Protein AF-0000000087147240 (afdb_homodimer)

Organism: NCBI:txid1816183

Radius of gyration: 16.93 Å; Cα contacts (8 Å, |Δi|>4): 295; chains: 2; bounding box: 34×61×55 Å

Solvent-accessible surface area (backbone atoms only — not comparable to full-atom values): 8350 Å² total; per-residue (Å²): 123,45,82,47,49,29,35,79,41,78,83,74,19,26,27,43,76,35,47,44,71,54,29,56,64,47,70,53,55,68,65,38,60,27,34,44,36,75,19,74,30,56,70,50,42,48,48,54,55,70,70,42,94,54,46,38,29,42,42,34,36,52,59,72,72,73,74,60,72,73,66,70,71,76,121,124,45,82,46,48,29,35,79,41,78,84,73,19,26,25,45,76,34,47,43,70,52,28,57,65,47,70,53,54,69,65,39,60,27,35,43,36,74,20,74,30,56,69,51,42,48,50,53,55,70,70,43,93,54,45,38,30,40,40,33,34,50,58,72,73,73,75,60,72,74,65,70,72,76,119

Structure (mmCIF, N/CA/C/O backbone):
data_AF-0000000087147240-model_v1
#
loop_
_entity.id
_entity.type
_entity.pdbx_description
1 polymer 'Uncharacterized protein'
#
loop_
_atom_site.group_PDB
_atom_site.id
_atom_site.type_symbol
_atom_site.label_atom_id
_atom_site.label_alt_id
_atom_site.label_comp_id
_atom_site.label_asym_id
_atom_site.label_entity_id
_atom_site.label_seq_id
_atom_site.pdbx_PDB_ins_code
_atom_site.Cartn_x
_atom_site.Cartn_y
_atom_site.Cartn_z
_atom_site.occupancy
_atom_site.B_iso_or_equiv
_atom_site.auth_seq_id
_atom_site.auth_comp_id
_atom_site.auth_asym_id
_atom_site.auth_atom_id
_atom_site.pdbx_PDB_model_num
ATOM 1 N N . MET A 1 1 ? -4.801 1.62 -12.312 1 77.06 1 MET A N 1
ATOM 2 C CA . MET A 1 1 ? -4.168 0.389 -11.852 1 77.06 1 MET A CA 1
ATOM 3 C C . MET A 1 1 ? -2.9 0.094 -12.648 1 77.06 1 MET A C 1
ATOM 5 O O . MET A 1 1 ? -2.885 0.237 -13.867 1 77.06 1 MET A O 1
ATOM 9 N N . THR A 1 2 ? -1.735 -0.115 -11.82 1 88.94 2 THR A N 1
ATOM 10 C CA . THR A 1 2 ? -0.479 -0.39 -12.508 1 88.94 2 THR A CA 1
ATOM 11 C C . THR A 1 2 ? 0.185 -1.643 -11.945 1 88.94 2 THR A C 1
ATOM 13 O O . THR A 1 2 ? 0.193 -1.852 -10.727 1 88.94 2 THR A O 1
ATOM 16 N N . GLN A 1 3 ? 0.6 -2.531 -12.953 1 92.94 3 GLN A N 1
ATOM 17 C CA . GLN A 1 3 ? 1.335 -3.719 -12.531 1 92.94 3 GLN A CA 1
ATOM 18 C C . GLN A 1 3 ? 2.816 -3.408 -12.336 1 92.94 3 GLN A C 1
ATOM 20 O O . GLN A 1 3 ? 3.441 -2.771 -13.188 1 92.94 3 GLN A O 1
ATOM 25 N N . LYS A 1 4 ? 3.264 -3.795 -11.18 1 94.62 4 LYS A N 1
ATOM 26 C CA . LYS A 1 4 ? 4.656 -3.592 -10.797 1 94.62 4 LYS A CA 1
ATOM 27 C C . LYS A 1 4 ? 5.227 -4.836 -10.125 1 94.62 4 LYS A C 1
ATOM 29 O O . LYS A 1 4 ? 4.602 -5.898 -10.133 1 94.62 4 LYS A O 1
ATOM 34 N N . THR A 1 5 ? 6.504 -4.766 -9.766 1 94.5 5 THR A N 1
ATOM 35 C CA . THR A 1 5 ? 7.152 -5.816 -8.992 1 94.5 5 THR A CA 1
ATOM 36 C C . THR A 1 5 ? 7.695 -5.266 -7.68 1 94.5 5 THR A C 1
ATOM 38 O O . THR A 1 5 ? 8.055 -4.09 -7.598 1 94.5 5 THR A O 1
ATOM 41 N N . ILE A 1 6 ? 7.66 -6.141 -6.742 1 95.81 6 ILE A N 1
ATOM 42 C CA . ILE A 1 6 ? 8.344 -5.754 -5.508 1 95.81 6 ILE A CA 1
ATOM 43 C C . ILE A 1 6 ? 9.844 -5.68 -5.754 1 95.81 6 ILE A C 1
ATOM 45 O O . ILE A 1 6 ? 10.469 -6.668 -6.145 1 95.81 6 ILE A O 1
ATOM 49 N N . GLY A 1 7 ? 10.367 -4.461 -5.582 1 94.75 7 GLY A N 1
ATOM 50 C CA . GLY A 1 7 ? 11.797 -4.281 -5.766 1 94.75 7 GLY A CA 1
ATOM 51 C C . GLY A 1 7 ? 12.609 -4.711 -4.559 1 94.75 7 GLY A C 1
ATOM 52 O O . GLY A 1 7 ? 12.07 -4.895 -3.469 1 94.75 7 GLY A O 1
ATOM 53 N N . GLN A 1 8 ? 13.867 -4.922 -4.809 1 89.94 8 GLN A N 1
ATOM 54 C CA . GLN A 1 8 ? 14.805 -5.297 -3.75 1 89.94 8 GLN A CA 1
ATOM 55 C C . GLN A 1 8 ? 15.305 -4.07 -2.996 1 89.94 8 GLN A C 1
ATOM 57 O O . GLN A 1 8 ? 15.617 -3.047 -3.607 1 89.94 8 GLN A O 1
ATOM 62 N N . ASN A 1 9 ? 15.023 -4.16 -1.689 1 84.19 9 ASN A N 1
ATOM 63 C CA . ASN A 1 9 ? 15.75 -3.232 -0.827 1 84.19 9 ASN A CA 1
ATOM 64 C C . ASN A 1 9 ? 16.906 -3.922 -0.103 1 84.19 9 ASN A C 1
ATOM 66 O O . ASN A 1 9 ? 17.266 -5.047 -0.448 1 84.19 9 ASN A O 1
ATOM 70 N N . THR A 1 10 ? 17.5 -3.295 0.872 1 76.88 10 THR A N 1
ATOM 71 C CA . THR A 1 10 ? 18.594 -3.951 1.595 1 76.88 10 THR A CA 1
ATOM 72 C C . THR A 1 10 ? 18.062 -5.121 2.418 1 76.88 10 THR A C 1
ATOM 74 O O . THR A 1 10 ? 17 -5.02 3.047 1 76.88 10 THR A O 1
ATOM 77 N N . GLY A 1 11 ? 18.797 -6.273 2.266 1 80.81 11 GLY A N 1
ATOM 78 C CA . GLY A 1 11 ? 18.438 -7.453 3.037 1 80.81 11 GLY A CA 1
ATOM 79 C C . GLY A 1 11 ? 17.141 -8.102 2.576 1 80.81 11 GLY A C 1
ATOM 80 O O . GLY A 1 11 ? 16.984 -8.383 1.388 1 80.81 11 GLY A O 1
ATOM 81 N N . GLN A 1 12 ? 16.203 -8.398 3.549 1 81.12 12 GLN A N 1
ATOM 82 C CA . GLN A 1 12 ? 14.93 -9.086 3.291 1 81.12 12 GLN A CA 1
ATOM 83 C C . GLN A 1 12 ? 13.797 -8.086 3.113 1 81.12 12 GLN A C 1
ATOM 85 O O . GLN A 1 12 ? 12.625 -8.469 3.064 1 81.12 12 GLN A O 1
ATOM 90 N N . SER A 1 13 ? 14.172 -6.879 2.945 1 91 13 SER A N 1
ATOM 91 C CA . SER A 1 13 ? 13.164 -5.836 2.77 1 91 13 SER A CA 1
ATOM 92 C C . SER A 1 13 ? 12.898 -5.566 1.291 1 91 13 SER A C 1
ATOM 94 O O . SER A 1 13 ? 13.75 -5.84 0.443 1 91 13 SER A O 1
ATOM 96 N N . GLY A 1 14 ? 11.672 -5.188 1.041 1 95.75 14 GLY A N 1
ATOM 97 C CA . GLY A 1 14 ? 11.25 -4.855 -0.31 1 95.75 14 GLY A CA 1
ATOM 98 C C . GLY A 1 14 ? 10.727 -3.438 -0.437 1 95.75 14 GLY A C 1
ATOM 99 O O . GLY A 1 14 ? 10.742 -2.672 0.53 1 95.75 14 GLY A O 1
ATOM 100 N N . ARG A 1 15 ? 10.508 -3.125 -1.685 1 95.31 15 ARG A N 1
ATOM 101 C CA . ARG A 1 15 ? 9.938 -1.798 -1.907 1 95.31 15 ARG A CA 1
ATOM 102 C C . ARG A 1 15 ? 8.875 -1.831 -2.996 1 95.31 15 ARG A C 1
ATOM 104 O O . ARG A 1 15 ? 8.969 -2.615 -3.943 1 95.31 15 ARG A O 1
ATOM 111 N N . VAL A 1 16 ? 7.949 -0.999 -2.82 1 96.5 16 VAL A N 1
ATOM 112 C CA . VAL A 1 16 ? 6.934 -0.718 -3.828 1 96.5 16 VAL A CA 1
ATOM 113 C C . VAL A 1 16 ? 7.199 0.645 -4.465 1 96.5 16 VAL A C 1
ATOM 115 O O . VAL A 1 16 ? 7.148 1.674 -3.785 1 96.5 16 VAL A O 1
ATOM 118 N N . ASN A 1 17 ? 7.477 0.617 -5.742 1 96 17 ASN A N 1
ATOM 119 C CA . ASN A 1 17 ? 7.742 1.868 -6.445 1 96 17 ASN A CA 1
ATOM 120 C C . ASN A 1 17 ? 6.449 2.582 -6.828 1 96 17 ASN A C 1
ATOM 122 O O . ASN A 1 17 ? 5.488 1.944 -7.258 1 96 17 ASN A O 1
ATOM 126 N N . LEU A 1 18 ? 6.43 3.895 -6.633 1 96.88 18 LEU A N 1
ATOM 127 C CA . LEU A 1 18 ? 5.336 4.766 -7.051 1 96.88 18 LEU A CA 1
ATOM 128 C C . LEU A 1 18 ? 5.812 5.777 -8.086 1 96.88 18 LEU A C 1
ATOM 130 O O . LEU A 1 18 ? 6.816 6.461 -7.879 1 96.88 18 LEU A O 1
ATOM 134 N N . SER A 1 19 ? 5.113 5.828 -9.156 1 95.12 19 SER A N 1
ATOM 135 C CA . SER A 1 19 ? 5.457 6.789 -10.195 1 95.12 19 SER A CA 1
ATOM 136 C C . SER A 1 19 ? 5.016 8.195 -9.812 1 95.12 19 SER A C 1
ATOM 138 O O . SER A 1 19 ? 4.27 8.383 -8.852 1 95.12 19 SER A O 1
ATOM 140 N N . GLY A 1 20 ? 5.543 9.195 -10.539 1 93.75 20 GLY A N 1
ATOM 141 C CA . GLY A 1 20 ? 5.125 10.578 -10.336 1 93.75 20 GLY A CA 1
ATOM 142 C C . GLY A 1 20 ? 3.619 10.75 -10.336 1 93.75 20 GLY A C 1
ATOM 143 O O . GLY A 1 20 ? 3.049 11.258 -9.367 1 93.75 20 GLY A O 1
ATOM 144 N N . PRO A 1 21 ? 2.926 10.234 -11.406 1 94.81 21 PRO A N 1
ATOM 145 C CA . PRO A 1 21 ? 1.467 10.344 -11.461 1 94.81 21 PRO A CA 1
ATOM 146 C C . PRO A 1 21 ? 0.779 9.648 -10.289 1 94.81 21 PRO A C 1
ATOM 148 O O . PRO A 1 21 ? -0.234 10.141 -9.781 1 94.81 21 PRO A O 1
ATOM 151 N N . GLU A 1 22 ? 1.264 8.586 -9.82 1 96.31 22 GLU A N 1
ATOM 152 C CA . GLU A 1 22 ? 0.69 7.902 -8.664 1 96.31 22 GLU A CA 1
ATOM 153 C C . GLU A 1 22 ? 0.856 8.734 -7.395 1 96.31 22 GLU A C 1
ATOM 155 O O . GLU A 1 22 ? -0.063 8.82 -6.574 1 96.31 22 GLU A O 1
ATOM 160 N N . LEU A 1 23 ? 2.012 9.289 -7.195 1 96.56 23 LEU A N 1
ATOM 161 C CA . LEU A 1 23 ? 2.234 10.172 -6.051 1 96.56 23 LEU A CA 1
ATOM 162 C C . LEU A 1 23 ? 1.292 11.367 -6.094 1 96.56 23 LEU A C 1
ATOM 164 O O . LEU A 1 23 ? 0.741 11.766 -5.062 1 96.56 23 LEU A O 1
ATOM 168 N N . ASP A 1 24 ? 1.145 11.914 -7.262 1 94.75 24 ASP A N 1
ATOM 169 C CA . ASP A 1 24 ? 0.229 13.039 -7.426 1 94.75 24 ASP A CA 1
ATOM 170 C C . ASP A 1 24 ? -1.194 12.648 -7.031 1 94.75 24 ASP A C 1
ATOM 172 O O . ASP A 1 24 ? -1.868 13.391 -6.312 1 94.75 24 ASP A O 1
ATOM 176 N N . GLN A 1 25 ? -1.627 11.539 -7.547 1 95.94 25 GLN A N 1
ATOM 177 C CA . GLN A 1 25 ? -2.971 11.062 -7.23 1 95.94 25 GLN A CA 1
ATOM 178 C C . GLN A 1 25 ? -3.119 10.789 -5.738 1 95.94 25 GLN A C 1
ATOM 180 O O . GLN A 1 25 ? -4.188 11.016 -5.164 1 95.94 25 GLN A O 1
ATOM 185 N N . PHE A 1 26 ? -2.084 10.336 -5.059 1 96.38 26 PHE A N 1
ATOM 186 C CA . PHE A 1 26 ? -2.047 10.047 -3.629 1 96.38 26 PHE A CA 1
ATOM 187 C C . PHE A 1 26 ? -1.825 11.328 -2.828 1 96.38 26 PHE A C 1
ATOM 189 O O . PHE A 1 26 ? -1.876 11.305 -1.597 1 96.38 26 PHE A O 1
ATOM 196 N N . ASP A 1 27 ? -1.631 12.359 -3.504 1 94.69 27 ASP A N 1
ATOM 197 C CA . ASP A 1 27 ? -1.326 13.656 -2.902 1 94.69 27 ASP A CA 1
ATOM 198 C C . ASP A 1 27 ? -0.16 13.547 -1.924 1 94.69 27 ASP A C 1
ATOM 200 O O . ASP A 1 27 ? -0.26 13.992 -0.778 1 94.69 27 ASP A O 1
ATOM 204 N N . ALA A 1 28 ? 0.886 12.938 -2.324 1 94.31 28 ALA A N 1
ATOM 205 C CA . ALA A 1 28 ? 2.078 12.758 -1.502 1 94.31 28 ALA A CA 1
ATOM 206 C C . ALA A 1 28 ? 3.338 13.148 -2.268 1 94.31 28 ALA A C 1
ATOM 208 O O . ALA A 1 28 ? 3.352 13.133 -3.502 1 94.31 28 ALA A O 1
ATOM 209 N N . GLU A 1 29 ? 4.336 13.531 -1.537 1 92.75 29 GLU A N 1
ATOM 210 C CA . GLU A 1 29 ? 5.664 13.797 -2.078 1 92.75 29 GLU A CA 1
ATOM 211 C C . GLU A 1 29 ? 6.727 12.961 -1.374 1 92.75 29 GLU A C 1
ATOM 213 O O . GLU A 1 29 ? 6.488 12.43 -0.288 1 92.75 29 GLU A O 1
ATOM 218 N N . VAL A 1 30 ? 7.812 12.789 -2.061 1 94.81 30 VAL A N 1
ATOM 219 C CA . VAL A 1 30 ? 8.961 12.125 -1.448 1 94.81 30 VAL A CA 1
ATOM 220 C C . VAL A 1 30 ? 9.312 12.812 -0.131 1 94.81 30 VAL A C 1
ATOM 222 O O . VAL A 1 30 ? 9.359 14.039 -0.059 1 94.81 30 VAL A O 1
ATOM 225 N N . GLY A 1 31 ? 9.492 12.016 0.915 1 94.62 31 GLY A N 1
ATOM 226 C CA . GLY A 1 31 ? 9.82 12.562 2.221 1 94.62 31 GLY A CA 1
ATOM 227 C C . GLY A 1 31 ? 8.625 12.641 3.152 1 94.62 31 GLY A C 1
ATOM 228 O O . GLY A 1 31 ? 8.789 12.812 4.363 1 94.62 31 GLY A O 1
ATOM 229 N N . ASP A 1 32 ? 7.41 12.539 2.613 1 94.75 32 ASP A N 1
ATOM 230 C CA . ASP A 1 32 ? 6.207 12.594 3.439 1 94.75 32 ASP A CA 1
ATOM 231 C C . ASP A 1 32 ? 6.125 11.383 4.371 1 94.75 32 ASP A C 1
ATOM 233 O O . ASP A 1 32 ? 6.508 10.273 3.992 1 94.75 32 ASP A O 1
ATOM 237 N N . ALA A 1 33 ? 5.605 11.656 5.547 1 95.44 33 ALA A N 1
ATOM 238 C CA . ALA A 1 33 ? 5.285 10.547 6.441 1 95.44 33 ALA A CA 1
ATOM 239 C C . ALA A 1 33 ? 4.102 9.742 5.914 1 95.44 33 ALA A C 1
ATOM 241 O O . ALA A 1 33 ? 3.135 10.312 5.402 1 95.44 33 ALA A O 1
ATOM 242 N N . ILE A 1 34 ? 4.289 8.43 6.062 1 96.5 34 ILE A N 1
ATOM 243 C CA . ILE A 1 34 ? 3.188 7.559 5.668 1 96.5 34 ILE A CA 1
ATOM 244 C C . ILE A 1 34 ? 2.998 6.461 6.711 1 96.5 34 ILE A C 1
ATOM 246 O O . ILE A 1 34 ? 3.904 6.188 7.504 1 96.5 34 ILE A O 1
ATOM 250 N N . LYS A 1 35 ? 1.8 5.895 6.742 1 96 35 LYS A N 1
ATOM 251 C CA . LYS A 1 35 ? 1.443 4.715 7.523 1 96 35 LYS A CA 1
ATOM 252 C C . LYS A 1 35 ? 1.22 3.506 6.621 1 96 35 LYS A C 1
ATOM 254 O O . LYS A 1 35 ? 0.518 3.598 5.613 1 96 35 LYS A O 1
ATOM 259 N N . VAL A 1 36 ? 1.901 2.375 6.977 1 97.62 36 VAL A N 1
ATOM 260 C CA . VAL A 1 36 ? 1.776 1.142 6.207 1 97.62 36 VAL A CA 1
ATOM 261 C C . VAL A 1 36 ? 1.093 0.072 7.055 1 97.62 36 VAL A C 1
ATOM 263 O O . VAL A 1 36 ? 1.574 -0.273 8.141 1 97.62 36 VAL A O 1
ATOM 266 N N . ASP A 1 37 ? -0.053 -0.418 6.594 1 97.44 37 ASP A N 1
ATOM 267 C CA . ASP A 1 37 ? -0.786 -1.525 7.199 1 97.44 37 ASP A CA 1
ATOM 268 C C . ASP A 1 37 ? -0.875 -2.713 6.242 1 97.44 37 ASP A C 1
ATOM 270 O O . ASP A 1 37 ? -1.104 -2.537 5.043 1 97.44 37 ASP A O 1
ATOM 274 N N . VAL A 1 38 ? -0.631 -3.854 6.812 1 98.06 38 VAL A N 1
ATOM 275 C CA . VAL A 1 38 ? -0.842 -5.062 6.027 1 98.06 38 VAL A CA 1
ATOM 276 C C . VAL A 1 38 ? -2.133 -5.75 6.465 1 98.06 38 VAL A C 1
ATOM 278 O O . VAL A 1 38 ? -2.346 -5.98 7.656 1 98.06 38 VAL A O 1
ATOM 281 N N . ALA A 1 39 ? -2.971 -6.008 5.539 1 98 39 ALA A N 1
ATOM 282 C CA . ALA A 1 39 ? -4.234 -6.703 5.777 1 98 39 ALA A CA 1
ATOM 283 C C . ALA A 1 39 ? -4.199 -8.117 5.199 1 98 39 ALA A C 1
ATOM 285 O O . ALA A 1 39 ? -4.086 -8.289 3.982 1 98 39 ALA A O 1
ATOM 286 N N . GLU A 1 40 ? -4.414 -9.062 5.992 1 96.81 40 GLU A N 1
ATOM 287 C CA . GLU A 1 40 ? -4.301 -10.453 5.555 1 96.81 40 GLU A CA 1
ATOM 288 C C . GLU A 1 40 ? -5.645 -10.984 5.062 1 96.81 40 GLU A C 1
ATOM 290 O O . GLU A 1 40 ? -5.777 -12.18 4.777 1 96.81 40 GLU A O 1
ATOM 295 N N . SER A 1 41 ? -6.68 -10.141 5.047 1 96.56 41 SER A N 1
ATOM 296 C CA . SER A 1 41 ? -8 -10.477 4.527 1 96.56 41 SER A CA 1
ATOM 297 C C . SER A 1 41 ? -8.75 -9.219 4.086 1 96.56 41 SER A C 1
ATOM 299 O O . SER A 1 41 ? -8.398 -8.109 4.484 1 96.56 41 SER A O 1
ATOM 301 N N . LYS A 1 42 ? -9.766 -9.484 3.275 1 96.56 42 LYS A N 1
ATOM 302 C CA . LYS A 1 42 ? -10.586 -8.359 2.82 1 96.56 42 LYS A CA 1
ATOM 303 C C . LYS A 1 42 ? -11.266 -7.668 3.996 1 96.56 42 LYS A C 1
ATOM 305 O O . LYS A 1 42 ? -11.398 -6.441 4.008 1 96.56 42 LYS A O 1
ATOM 310 N N . GLY A 1 43 ? -11.727 -8.492 4.91 1 97.12 43 GLY A N 1
ATOM 311 C CA . GLY A 1 43 ? -12.375 -7.918 6.078 1 97.12 43 GLY A CA 1
ATOM 312 C C . GLY A 1 43 ? -11.469 -6.992 6.867 1 97.12 43 GLY A C 1
ATOM 313 O O . GLY A 1 43 ? -11.891 -5.922 7.309 1 97.12 43 GLY A O 1
ATOM 314 N N . ILE A 1 44 ? -10.242 -7.379 7.035 1 98 44 ILE A N 1
ATOM 315 C CA . ILE A 1 44 ? -9.273 -6.562 7.766 1 98 44 ILE A CA 1
ATOM 316 C C . ILE A 1 44 ? -8.953 -5.309 6.957 1 98 44 ILE A C 1
ATOM 318 O O . ILE A 1 44 ? -8.867 -4.211 7.512 1 98 44 ILE A O 1
ATOM 322 N N . ALA A 1 45 ? -8.812 -5.48 5.66 1 98.12 45 ALA A N 1
ATOM 323 C CA . ALA A 1 45 ? -8.539 -4.332 4.801 1 98.12 45 ALA A CA 1
ATOM 324 C C . ALA A 1 45 ? -9.656 -3.297 4.898 1 98.12 45 ALA A C 1
ATOM 326 O O . ALA A 1 45 ? -9.391 -2.102 5.051 1 98.12 45 ALA A O 1
ATOM 327 N N . LYS A 1 46 ? -10.867 -3.734 4.895 1 97.81 46 LYS A N 1
ATOM 328 C CA . LYS A 1 46 ? -12.016 -2.84 5.004 1 97.81 46 LYS A CA 1
ATOM 329 C C . LYS A 1 46 ? -12.031 -2.135 6.355 1 97.81 46 LYS A C 1
ATOM 331 O O . LYS A 1 46 ? -12.328 -0.94 6.434 1 97.81 46 LYS A O 1
ATOM 336 N N . ALA A 1 47 ? -11.734 -2.873 7.336 1 97.81 47 ALA A N 1
ATOM 337 C CA . ALA A 1 47 ? -11.727 -2.295 8.68 1 97.81 47 ALA A CA 1
ATOM 338 C C . ALA A 1 47 ? -10.664 -1.205 8.797 1 97.81 47 ALA A C 1
ATOM 340 O O . ALA A 1 47 ? -10.898 -0.163 9.414 1 97.81 47 ALA A O 1
ATOM 341 N N . ILE A 1 48 ? -9.523 -1.461 8.25 1 97.31 48 ILE A N 1
ATOM 342 C CA . ILE A 1 48 ? -8.438 -0.487 8.273 1 97.31 48 ILE A CA 1
ATOM 343 C C . ILE A 1 48 ? -8.883 0.803 7.594 1 97.31 48 ILE A C 1
ATOM 345 O O . ILE A 1 48 ? -8.688 1.896 8.125 1 97.31 48 ILE A O 1
ATOM 349 N N . ILE A 1 49 ? -9.492 0.676 6.43 1 97.69 49 ILE A N 1
ATOM 350 C CA . ILE A 1 49 ? -9.938 1.832 5.66 1 97.69 49 ILE A CA 1
ATOM 351 C C . ILE A 1 49 ? -11.055 2.555 6.414 1 97.69 49 ILE A C 1
ATOM 353 O O . ILE A 1 49 ? -11.023 3.779 6.555 1 97.69 49 ILE A O 1
ATOM 357 N N . GLU A 1 50 ? -11.969 1.817 6.918 1 96 50 GLU A N 1
ATOM 358 C CA . GLU A 1 50 ? -13.117 2.393 7.609 1 96 50 GLU A CA 1
ATOM 359 C C . GLU A 1 50 ? -12.688 3.133 8.875 1 96 50 GLU A C 1
ATOM 361 O O . GLU A 1 50 ? -13.266 4.164 9.227 1 96 50 GLU A O 1
ATOM 366 N N . ASN A 1 51 ? -11.703 2.691 9.5 1 95.75 51 ASN A N 1
ATOM 367 C CA . ASN A 1 51 ? -11.289 3.266 10.773 1 95.75 51 ASN A CA 1
ATOM 368 C C . ASN A 1 51 ? -10.203 4.32 10.594 1 95.75 51 ASN A C 1
ATOM 370 O O . ASN A 1 51 ? -9.781 4.961 11.555 1 95.75 51 ASN A O 1
ATOM 374 N N . SER A 1 52 ? -9.734 4.449 9.469 1 94.25 52 SER A N 1
ATOM 375 C CA . SER A 1 52 ? -8.734 5.477 9.195 1 94.25 52 SER A CA 1
ATOM 376 C C . SER A 1 52 ? -9.344 6.871 9.227 1 94.25 52 SER A C 1
ATOM 378 O O . SER A 1 52 ? -10.516 7.047 8.867 1 94.25 52 SER A O 1
ATOM 380 N N . THR A 1 53 ? -8.555 7.914 9.617 1 92.69 53 THR A N 1
ATOM 381 C CA . THR A 1 53 ? -8.984 9.305 9.523 1 92.69 53 THR A CA 1
ATOM 382 C C . THR A 1 53 ? -8.578 9.906 8.188 1 92.69 53 THR A C 1
ATOM 384 O O . THR A 1 53 ? -9.016 11.008 7.836 1 92.69 53 THR A O 1
ATOM 387 N N . GLU A 1 54 ? -7.777 9.156 7.453 1 92.5 54 GLU A N 1
ATOM 388 C CA . GLU A 1 54 ? -7.316 9.602 6.145 1 92.5 54 GLU A CA 1
ATOM 389 C C . GLU A 1 54 ? -8.312 9.234 5.051 1 92.5 54 GLU A C 1
ATOM 391 O O . GLU A 1 54 ? -9.164 8.367 5.242 1 92.5 54 GLU A O 1
ATOM 396 N N . CYS A 1 55 ? -8.141 9.945 3.844 1 93.31 55 CYS A N 1
ATOM 397 C CA . CYS A 1 55 ? -9.109 9.719 2.777 1 93.31 55 CYS A CA 1
ATOM 398 C C . CYS A 1 55 ? -8.438 9.141 1.538 1 93.31 55 CYS A C 1
ATOM 400 O O . CYS A 1 55 ? -9.102 8.586 0.662 1 93.31 55 CYS A O 1
ATOM 402 N N . GLU A 1 56 ? -7.168 9.398 1.407 1 96.81 56 GLU A N 1
ATOM 403 C CA . GLU A 1 56 ? -6.434 8.883 0.253 1 96.81 56 GLU A CA 1
ATOM 404 C C . GLU A 1 56 ? -5.547 7.703 0.64 1 96.81 56 GLU A C 1
ATOM 406 O O . GLU A 1 56 ? -4.93 7.707 1.705 1 96.81 56 GLU A O 1
ATOM 411 N N . PHE A 1 57 ? -5.465 6.672 -0.207 1 98.31 57 PHE A N 1
ATOM 412 C CA . PHE A 1 57 ? -4.723 5.453 0.093 1 98.31 57 PHE A CA 1
ATOM 413 C C . PHE A 1 57 ? -3.986 4.949 -1.144 1 98.31 57 PHE A C 1
ATOM 415 O O . PHE A 1 57 ? -4.453 5.137 -2.27 1 98.31 57 PHE A O 1
ATOM 422 N N . VAL A 1 58 ? -2.844 4.371 -0.982 1 98.44 58 VAL A N 1
ATOM 423 C CA . VAL A 1 58 ? -2.266 3.436 -1.941 1 98.44 58 VAL A CA 1
ATOM 424 C C . VAL A 1 58 ? -2.562 2.002 -1.511 1 98.44 58 VAL A C 1
ATOM 426 O O . VAL A 1 58 ? -2.305 1.625 -0.365 1 98.44 58 VAL A O 1
ATOM 429 N N . ILE A 1 59 ? -3.143 1.195 -2.41 1 98.62 59 ILE A N 1
ATOM 430 C CA . ILE A 1 59 ? -3.49 -0.194 -2.133 1 98.62 59 ILE A CA 1
ATOM 431 C C . ILE A 1 59 ? -2.676 -1.12 -3.033 1 98.62 59 ILE A C 1
ATOM 433 O O . ILE A 1 59 ? -2.748 -1.025 -4.262 1 98.62 59 ILE A O 1
ATOM 437 N N . VAL A 1 60 ? -1.909 -1.988 -2.377 1 98.44 60 VAL A N 1
ATOM 438 C CA . VAL A 1 60 ? -1.062 -2.941 -3.088 1 98.44 60 VAL A CA 1
ATOM 439 C C . VAL A 1 60 ? -1.617 -4.352 -2.918 1 98.44 60 VAL A C 1
ATOM 441 O O . VAL A 1 60 ? -1.945 -4.77 -1.804 1 98.44 60 VAL A O 1
ATOM 444 N N . SER A 1 61 ? -1.78 -5.109 -3.984 1 97.62 61 SER A N 1
ATOM 445 C CA . SER A 1 61 ? -2.227 -6.5 -3.969 1 97.62 61 SER A CA 1
ATOM 446 C C . SER A 1 61 ? -1.371 -7.367 -4.887 1 97.62 61 SER A C 1
ATOM 448 O O . SER A 1 61 ? -0.587 -6.848 -5.688 1 97.62 61 SER A O 1
ATOM 450 N N . LYS A 1 62 ? -1.42 -8.648 -4.723 1 93.81 62 LYS A N 1
ATOM 451 C CA . LYS A 1 62 ? -0.704 -9.602 -5.57 1 93.81 62 LYS A CA 1
ATOM 452 C C . LYS A 1 62 ? -1.638 -10.227 -6.602 1 93.81 62 LYS A C 1
ATOM 454 O O . LYS A 1 62 ? -2.557 -10.969 -6.246 1 93.81 62 LYS A O 1
ATOM 459 N N . PRO A 1 63 ? -1.381 -9.852 -7.812 1 85.75 63 PRO A N 1
ATOM 460 C CA . PRO A 1 63 ? -2.26 -10.5 -8.789 1 85.75 63 PRO A CA 1
ATOM 461 C C . PRO A 1 63 ? -2.133 -12.016 -8.781 1 85.75 63 PRO A C 1
ATOM 463 O O . PRO A 1 63 ? -1.092 -12.555 -8.391 1 85.75 63 PRO A O 1
ATOM 466 N N . GLU A 1 64 ? -3.242 -12.617 -8.93 1 69.88 64 GLU A N 1
ATOM 467 C CA . GLU A 1 64 ? -3.201 -14.078 -9.016 1 69.88 64 GLU A CA 1
ATOM 468 C C . GLU A 1 64 ? -2.139 -14.539 -10.008 1 69.88 64 GLU A C 1
ATOM 470 O O . GLU A 1 64 ? -1.869 -13.859 -11 1 69.88 64 GLU A O 1
ATOM 475 N N . ALA A 1 65 ? -1.155 -15.25 -9.523 1 58.84 65 ALA A N 1
ATOM 476 C CA . ALA A 1 65 ? -0.197 -15.82 -10.469 1 58.84 65 ALA A CA 1
ATOM 477 C C . ALA A 1 65 ? -0.897 -16.312 -11.727 1 58.84 65 ALA A C 1
ATOM 479 O O . ALA A 1 65 ? -1.982 -16.906 -11.656 1 58.84 65 ALA A O 1
ATOM 480 N N . ASP A 1 66 ? -1.039 -15.445 -12.703 1 50.59 66 ASP A N 1
ATOM 481 C CA . ASP A 1 66 ? -1.545 -16.109 -13.898 1 50.59 66 ASP A CA 1
ATOM 482 C C . ASP A 1 66 ? -1.007 -17.531 -14 1 50.59 66 ASP A C 1
ATOM 484 O O . ASP A 1 66 ? 0.201 -17.734 -14.141 1 50.59 66 ASP A O 1
ATOM 488 N N . SER A 1 67 ? -1.486 -18.359 -13.211 1 44.72 67 SER A N 1
ATOM 489 C CA . SER A 1 67 ? -1.15 -19.719 -13.641 1 44.72 67 SER A CA 1
ATOM 490 C C . SER A 1 67 ? -1.31 -19.875 -15.148 1 44.72 67 SER A C 1
ATOM 492 O O . SER A 1 67 ? -2.34 -20.359 -15.617 1 44.72 67 SER A O 1
ATOM 494 N N . SER A 1 68 ? -1.057 -18.953 -15.898 1 45.09 68 SER A N 1
ATOM 495 C CA . SER A 1 68 ? -1.054 -19.453 -17.266 1 45.09 68 SER A CA 1
ATOM 496 C C . SER A 1 68 ? -0.105 -20.641 -17.422 1 45.09 68 SER A C 1
ATOM 498 O O . SER A 1 68 ? 1.01 -20.625 -16.906 1 45.09 68 SER A O 1
ATOM 500 N N . PRO A 1 69 ? -0.699 -21.828 -17.672 1 42.62 69 PRO A N 1
ATOM 501 C CA . PRO A 1 69 ? 0.115 -22.953 -18.141 1 42.62 69 PRO A CA 1
ATOM 502 C C . PRO A 1 69 ? 1.223 -22.531 -19.094 1 42.62 69 PRO A C 1
ATOM 504 O O . PRO A 1 69 ? 0.947 -21.922 -20.141 1 42.62 69 PRO A O 1
ATOM 507 N N . THR A 1 70 ? 2.246 -21.859 -18.719 1 41.75 70 THR A N 1
ATOM 508 C CA . THR A 1 70 ? 3.301 -22 -19.719 1 41.75 70 THR A CA 1
ATOM 509 C C . THR A 1 70 ? 3.201 -23.344 -20.422 1 41.75 70 THR A C 1
ATOM 511 O O . THR A 1 70 ? 3.4 -24.391 -19.812 1 41.75 70 THR A O 1
ATOM 514 N N . GLU A 1 71 ? 2.146 -23.516 -21.125 1 40.09 71 GLU A N 1
ATOM 515 C CA . GLU A 1 71 ? 2.162 -24.625 -22.062 1 40.09 71 GLU A CA 1
ATOM 516 C C . GLU A 1 71 ? 3.555 -24.844 -22.641 1 40.09 71 GLU A C 1
ATOM 518 O O . GLU A 1 71 ? 4.117 -23.938 -23.266 1 40.09 71 GLU A O 1
ATOM 523 N N . GLU A 1 72 ? 4.414 -25.375 -21.875 1 39.56 72 GLU A N 1
ATOM 524 C CA . GLU A 1 72 ? 5.555 -26 -22.547 1 39.56 72 GLU A CA 1
ATOM 525 C C . GLU A 1 72 ? 5.156 -26.562 -23.906 1 39.56 72 GLU A C 1
ATOM 527 O O . GLU A 1 72 ? 4.301 -27.453 -23.984 1 39.56 72 GLU A O 1
ATOM 532 N N . ILE A 1 73 ? 4.969 -25.75 -24.891 1 38.12 73 ILE A N 1
ATOM 533 C CA . ILE A 1 73 ? 4.996 -26.359 -26.219 1 38.12 73 ILE A CA 1
ATOM 534 C C . ILE A 1 73 ? 6.125 -27.375 -26.297 1 38.12 73 ILE A C 1
ATOM 536 O O . ILE A 1 73 ? 7.301 -27.031 -26.188 1 38.12 73 ILE A O 1
ATOM 540 N N . ASP A 1 74 ? 5.992 -28.484 -25.609 1 35.47 74 ASP A N 1
ATOM 541 C CA . ASP A 1 74 ? 6.793 -29.641 -26.031 1 35.47 74 ASP A CA 1
ATOM 542 C C . ASP A 1 74 ? 6.988 -29.656 -27.547 1 35.47 74 ASP A C 1
ATOM 544 O O . ASP A 1 74 ? 6.016 -29.688 -28.297 1 35.47 74 ASP A O 1
ATOM 548 N N . GLU A 1 75 ? 7.953 -28.797 -28.016 1 29.06 75 GLU A N 1
ATOM 549 C CA . GLU A 1 75 ? 8.438 -29.391 -29.266 1 29.06 75 GLU A CA 1
ATOM 550 C C . GLU A 1 75 ? 9.016 -30.781 -29.016 1 29.06 75 GLU A C 1
ATOM 552 O O . GLU A 1 75 ? 9.719 -31 -28.031 1 29.06 75 GLU A O 1
ATOM 557 N N . MET B 1 1 ? 0.873 -1.941 12.211 1 77 1 MET B N 1
ATOM 558 C CA . MET B 1 1 ? 0.951 -0.607 11.625 1 77 1 MET B CA 1
ATOM 559 C C . MET B 1 1 ? 2.322 0.013 11.859 1 77 1 MET B C 1
ATOM 561 O O . MET B 1 1 ? 2.846 -0.037 12.977 1 77 1 MET B O 1
ATOM 565 N N . THR B 1 2 ? 2.973 0.47 10.695 1 88.88 2 THR B N 1
ATOM 566 C CA . THR B 1 2 ? 4.305 1.052 10.828 1 88.88 2 THR B CA 1
ATOM 567 C C . THR B 1 2 ? 4.383 2.395 10.109 1 88.88 2 THR B C 1
ATOM 569 O O . THR B 1 2 ? 3.838 2.553 9.016 1 88.88 2 THR B O 1
ATOM 572 N N . GLN B 1 3 ? 4.984 3.404 10.891 1 93 3 GLN B N 1
ATOM 573 C CA . GLN B 1 3 ? 5.207 4.703 10.266 1 93 3 GLN B CA 1
ATOM 574 C C . GLN B 1 3 ? 6.516 4.723 9.484 1 93 3 GLN B C 1
ATOM 576 O O . GLN B 1 3 ? 7.551 4.285 9.992 1 93 3 GLN B O 1
ATOM 581 N N . LYS B 1 4 ? 6.383 5.145 8.273 1 94.56 4 LYS B N 1
ATOM 582 C CA . LYS B 1 4 ? 7.516 5.242 7.355 1 94.56 4 LYS B CA 1
ATOM 583 C C . LYS B 1 4 ? 7.477 6.547 6.566 1 94.56 4 LYS B C 1
ATOM 585 O O . LYS B 1 4 ? 6.68 7.438 6.875 1 94.56 4 LYS B O 1
ATOM 590 N N . THR B 1 5 ? 8.469 6.762 5.723 1 94.69 5 THR B N 1
ATOM 591 C CA . THR B 1 5 ? 8.484 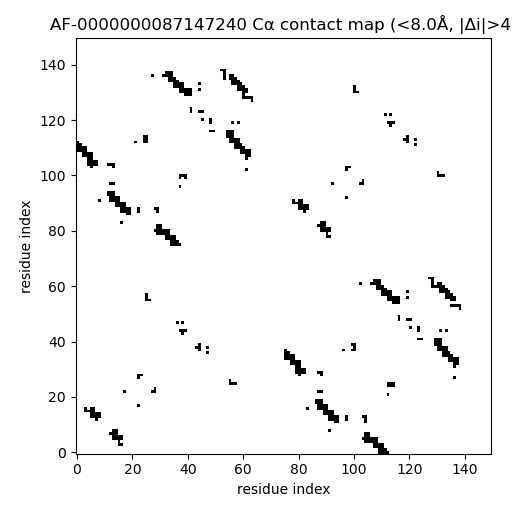7.895 4.805 1 94.69 5 THR B CA 1
ATOM 592 C C . THR B 1 5 ? 8.57 7.414 3.357 1 94.69 5 THR B C 1
ATOM 594 O O . THR B 1 5 ? 9.117 6.348 3.082 1 94.69 5 THR B O 1
ATOM 597 N N . ILE B 1 6 ? 7.957 8.219 2.564 1 95.88 6 ILE B N 1
ATOM 598 C CA . ILE B 1 6 ? 8.148 7.938 1.146 1 95.88 6 ILE B CA 1
ATOM 599 C C . ILE B 1 6 ? 9.594 8.211 0.755 1 95.88 6 ILE B C 1
ATOM 601 O O . ILE B 1 6 ? 10.094 9.328 0.908 1 95.88 6 ILE B O 1
ATOM 605 N N . GLY B 1 7 ? 10.242 7.133 0.327 1 94.81 7 GLY B N 1
ATOM 606 C CA . GLY B 1 7 ? 11.625 7.281 -0.097 1 94.81 7 GLY B CA 1
ATOM 607 C C . GLY B 1 7 ? 11.758 7.832 -1.504 1 94.81 7 GLY B C 1
ATOM 608 O O . GLY B 1 7 ? 10.797 7.844 -2.268 1 94.81 7 GLY B O 1
ATOM 609 N N . GLN B 1 8 ? 12.945 8.305 -1.771 1 90.12 8 GLN B N 1
ATOM 610 C CA . GLN B 1 8 ? 13.258 8.844 -3.09 1 90.12 8 GLN B CA 1
ATOM 611 C C . GLN B 1 8 ? 13.688 7.738 -4.047 1 90.12 8 GLN B C 1
ATOM 613 O O . GLN B 1 8 ? 14.453 6.844 -3.672 1 90.12 8 GLN B O 1
ATOM 618 N N . ASN B 1 9 ? 12.883 7.695 -5.137 1 85 9 ASN B N 1
ATOM 619 C CA . ASN B 1 9 ? 13.375 6.922 -6.273 1 85 9 ASN B CA 1
ATOM 620 C C . ASN B 1 9 ? 13.93 7.828 -7.367 1 85 9 ASN B C 1
ATOM 622 O O . ASN B 1 9 ? 14.109 9.031 -7.156 1 85 9 ASN B O 1
ATOM 626 N N . THR B 1 10 ? 14.281 7.266 -8.516 1 78.06 10 THR B N 1
ATOM 627 C CA . THR B 1 10 ? 14.789 8.102 -9.594 1 78.06 10 THR B CA 1
ATOM 628 C C . THR B 1 10 ? 13.711 9.07 -10.078 1 78.06 10 THR B C 1
ATOM 630 O O . THR B 1 10 ? 12.547 8.695 -10.219 1 78.06 10 THR B O 1
ATOM 633 N N . GLY B 1 11 ? 14.148 10.383 -10.227 1 81.94 11 GLY B N 1
ATOM 634 C CA . GLY B 1 11 ? 13.234 11.391 -10.742 1 81.94 11 GLY B CA 1
ATOM 635 C C . GLY B 1 11 ? 12.141 11.766 -9.75 1 81.94 11 GLY B C 1
ATOM 636 O O . GLY B 1 11 ? 12.43 12.086 -8.594 1 81.94 11 GLY B O 1
ATOM 637 N N . GLN B 1 12 ? 10.859 11.797 -10.234 1 82.44 12 GLN B N 1
ATOM 638 C CA . GLN B 1 12 ? 9.703 12.195 -9.438 1 82.44 12 GLN B CA 1
ATOM 639 C C . GLN B 1 12 ? 8.992 10.984 -8.859 1 82.44 12 GLN B C 1
ATOM 641 O O . GLN B 1 12 ? 7.879 11.102 -8.336 1 82.44 12 GLN B O 1
ATOM 646 N N . SER B 1 13 ? 9.672 9.906 -8.906 1 91.5 13 SER B N 1
ATOM 647 C CA . SER B 1 13 ? 9.094 8.68 -8.383 1 91.5 13 SER B CA 1
ATOM 648 C C . SER B 1 13 ? 9.508 8.445 -6.938 1 91.5 13 SER B C 1
ATOM 650 O O . SER B 1 13 ? 10.531 8.961 -6.488 1 91.5 13 SER B O 1
ATOM 652 N N . GLY B 1 14 ? 8.625 7.801 -6.234 1 95.81 14 GLY B N 1
ATOM 653 C CA . GLY B 1 14 ? 8.867 7.449 -4.844 1 95.81 14 GLY B CA 1
ATOM 654 C C . GLY B 1 14 ? 8.75 5.961 -4.578 1 95.81 14 GLY B C 1
ATOM 655 O O . GLY B 1 14 ? 8.531 5.172 -5.5 1 95.81 14 GLY B O 1
ATOM 656 N N . ARG B 1 15 ? 9.117 5.68 -3.361 1 95.25 15 ARG B N 1
ATOM 657 C CA . ARG B 1 15 ? 8.992 4.273 -2.996 1 95.25 15 ARG B CA 1
ATOM 658 C C . ARG B 1 15 ? 8.477 4.125 -1.567 1 95.25 15 ARG B C 1
ATOM 660 O O . ARG B 1 15 ? 8.773 4.953 -0.706 1 95.25 15 ARG B O 1
ATOM 667 N N . VAL B 1 16 ? 7.766 3.084 -1.38 1 96.5 16 VAL B N 1
ATOM 668 C CA . VAL B 1 16 ? 7.336 2.631 -0.061 1 96.5 16 VAL B CA 1
ATOM 669 C C . VAL B 1 16 ? 8.133 1.392 0.345 1 96.5 16 VAL B C 1
ATOM 671 O O . VAL B 1 16 ? 8.031 0.345 -0.299 1 96.5 16 VAL B O 1
ATOM 674 N N . ASN B 1 17 ? 8.898 1.552 1.392 1 96 17 ASN B N 1
ATOM 675 C CA . ASN B 1 17 ? 9.695 0.423 1.864 1 96 17 ASN B CA 1
ATOM 676 C C . ASN B 1 17 ? 8.859 -0.538 2.705 1 96 17 ASN B C 1
ATOM 678 O O . ASN B 1 17 ? 8.039 -0.107 3.516 1 96 17 ASN B O 1
ATOM 682 N N . LEU B 1 18 ? 9.055 -1.833 2.467 1 96.81 18 LEU B N 1
ATOM 683 C CA . LEU B 1 18 ? 8.445 -2.902 3.25 1 96.81 18 LEU B CA 1
ATOM 684 C C . LEU B 1 18 ? 9.508 -3.73 3.961 1 96.81 18 LEU B C 1
ATOM 686 O O . LEU B 1 18 ? 10.469 -4.184 3.336 1 96.81 18 LEU B O 1
ATOM 690 N N . SER B 1 19 ? 9.32 -3.895 5.207 1 94.94 19 SER B N 1
ATOM 691 C CA . SER B 1 19 ? 10.258 -4.703 5.977 1 94.94 19 SER B CA 1
ATOM 692 C C . SER B 1 19 ? 10.023 -6.195 5.746 1 94.94 19 SER B C 1
ATOM 694 O O . SER B 1 19 ? 9.008 -6.586 5.172 1 94.94 19 SER B O 1
ATOM 696 N N . GLY B 1 20 ? 11 -7.004 6.148 1 93.62 20 GLY B N 1
ATOM 697 C CA . GLY B 1 20 ? 10.859 -8.453 6.07 1 93.62 20 GLY B CA 1
ATOM 698 C C . GLY B 1 20 ? 9.57 -8.961 6.672 1 93.62 20 GLY B C 1
ATOM 699 O O . GLY B 1 20 ? 8.781 -9.625 5.996 1 93.62 20 GLY B O 1
ATOM 700 N N . PRO B 1 21 ? 9.273 -8.555 7.941 1 94.75 21 PRO B N 1
ATOM 701 C CA . PRO B 1 21 ? 8.031 -8.992 8.578 1 94.75 21 PRO B CA 1
ATOM 702 C C . PRO B 1 21 ? 6.789 -8.531 7.816 1 94.75 21 PRO B C 1
ATOM 704 O O . PRO B 1 21 ? 5.797 -9.266 7.742 1 94.75 21 PRO B O 1
ATOM 707 N N . GLU B 1 22 ? 6.785 -7.406 7.246 1 96.25 22 GLU B N 1
ATOM 708 C CA . GLU B 1 22 ? 5.652 -6.93 6.453 1 96.25 22 GLU B CA 1
ATOM 709 C C . GLU B 1 22 ? 5.477 -7.762 5.188 1 96.25 22 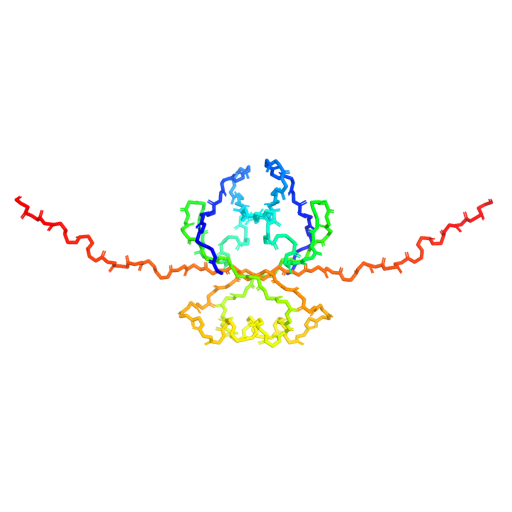GLU B C 1
ATOM 711 O O . GLU B 1 22 ? 4.352 -8.094 4.809 1 96.25 22 GLU B O 1
ATOM 716 N N . LEU B 1 23 ? 6.555 -8.07 4.52 1 96.44 23 LEU B N 1
ATOM 717 C CA . LEU B 1 23 ? 6.488 -8.93 3.342 1 96.44 23 LEU B CA 1
ATOM 718 C C . LEU B 1 23 ? 5.941 -10.305 3.705 1 96.44 23 LEU B C 1
ATOM 720 O O . LEU B 1 23 ? 5.133 -10.867 2.965 1 96.44 23 LEU B O 1
ATOM 724 N N . ASP B 1 24 ? 6.398 -10.812 4.801 1 94.75 24 ASP B N 1
ATOM 725 C CA . ASP B 1 24 ? 5.906 -12.102 5.27 1 94.75 24 ASP B CA 1
ATOM 726 C C . ASP B 1 24 ? 4.398 -12.062 5.5 1 94.75 24 ASP B C 1
ATOM 728 O O . ASP B 1 24 ? 3.678 -12.977 5.082 1 94.75 24 ASP B O 1
ATOM 732 N N . GLN B 1 25 ? 3.965 -11.055 6.191 1 95.81 25 GLN B N 1
ATOM 733 C CA . GLN B 1 25 ? 2.539 -10.914 6.469 1 95.81 25 GLN B CA 1
ATOM 734 C C . GLN B 1 25 ? 1.741 -10.75 5.18 1 95.81 25 GLN B C 1
ATOM 736 O O . GLN B 1 25 ? 0.611 -11.227 5.074 1 95.81 25 GLN B O 1
ATOM 741 N N . PHE B 1 26 ? 2.283 -10.109 4.168 1 96.38 26 PHE B N 1
ATOM 742 C CA . PHE B 1 26 ? 1.677 -9.898 2.861 1 96.38 26 PHE B CA 1
ATOM 743 C C . PHE B 1 26 ? 1.85 -11.125 1.974 1 96.38 26 PHE B C 1
ATOM 745 O O . PHE B 1 26 ? 1.315 -11.172 0.864 1 96.38 26 PHE B O 1
ATOM 752 N N . ASP B 1 27 ? 2.537 -12.055 2.469 1 94.62 27 ASP B N 1
ATOM 753 C CA . ASP B 1 27 ? 2.871 -13.273 1.731 1 94.62 27 ASP B CA 1
ATOM 754 C C . ASP B 1 27 ? 3.486 -12.938 0.375 1 94.62 27 ASP B C 1
ATOM 756 O O . ASP B 1 27 ? 3.039 -13.445 -0.657 1 94.62 27 ASP B O 1
ATOM 760 N N . ALA B 1 28 ? 4.43 -12.102 0.367 1 94.31 28 ALA B N 1
ATOM 761 C CA . ALA B 1 28 ? 5.113 -11.688 -0.854 1 94.31 28 ALA B CA 1
ATOM 762 C C . ALA B 1 28 ? 6.629 -11.75 -0.683 1 94.31 28 ALA B C 1
ATOM 764 O O . ALA B 1 28 ? 7.137 -11.672 0.439 1 94.31 28 ALA B O 1
ATOM 765 N N . GLU B 1 29 ? 7.301 -11.914 -1.761 1 92.62 29 GLU B N 1
ATOM 766 C CA . GLU B 1 29 ? 8.758 -11.859 -1.819 1 92.62 29 GLU B CA 1
ATOM 767 C C . GLU B 1 29 ? 9.227 -10.844 -2.857 1 92.62 29 GLU B C 1
ATOM 769 O O . GLU B 1 29 ? 8.453 -10.43 -3.727 1 92.62 29 GLU B O 1
ATOM 774 N N . VAL B 1 30 ? 10.438 -10.406 -2.67 1 94.62 30 VAL B N 1
ATOM 775 C CA . VAL B 1 30 ? 11.055 -9.531 -3.664 1 94.62 30 VAL B CA 1
ATOM 776 C C . VAL B 1 30 ? 10.992 -10.195 -5.039 1 94.62 30 VAL B C 1
ATOM 778 O O . VAL B 1 30 ? 11.273 -11.383 -5.18 1 94.62 30 VAL B O 1
ATOM 781 N N . GLY B 1 31 ? 10.531 -9.43 -6.039 1 94.5 31 GLY B N 1
ATOM 782 C CA . GLY B 1 31 ? 10.414 -9.953 -7.391 1 94.5 31 GLY B CA 1
ATOM 783 C C . GLY B 1 31 ? 9 -10.344 -7.762 1 94.5 31 GLY B C 1
ATOM 784 O O . GLY B 1 31 ? 8.688 -10.531 -8.938 1 94.5 31 GLY B O 1
ATOM 785 N N . ASP B 1 32 ? 8.117 -10.477 -6.785 1 94.69 32 ASP B N 1
ATOM 786 C CA . ASP B 1 32 ? 6.73 -10.844 -7.055 1 94.69 32 ASP B CA 1
ATOM 787 C C . ASP B 1 32 ? 6.008 -9.727 -7.812 1 94.69 32 ASP B C 1
ATOM 789 O O . ASP B 1 32 ? 6.242 -8.547 -7.559 1 94.69 32 ASP B O 1
ATOM 793 N N . ALA B 1 33 ? 5.129 -10.172 -8.695 1 95.5 33 ALA B N 1
ATOM 794 C CA . ALA B 1 33 ? 4.234 -9.203 -9.328 1 95.5 33 ALA B CA 1
ATOM 795 C C . ALA B 1 33 ? 3.219 -8.656 -8.328 1 95.5 33 ALA B C 1
ATOM 797 O O . ALA B 1 33 ? 2.689 -9.406 -7.504 1 95.5 33 ALA B O 1
ATOM 798 N N . ILE B 1 34 ? 3.062 -7.344 -8.477 1 96.5 34 ILE B N 1
ATOM 799 C CA . ILE B 1 34 ? 2.049 -6.719 -7.629 1 96.5 34 ILE B CA 1
ATOM 800 C C . ILE B 1 34 ? 1.215 -5.746 -8.461 1 96.5 34 ILE B C 1
ATOM 802 O O . ILE B 1 34 ? 1.642 -5.309 -9.531 1 96.5 34 ILE B O 1
ATOM 806 N N . LYS B 1 35 ? -0.004 -5.473 -7.973 1 96.06 35 L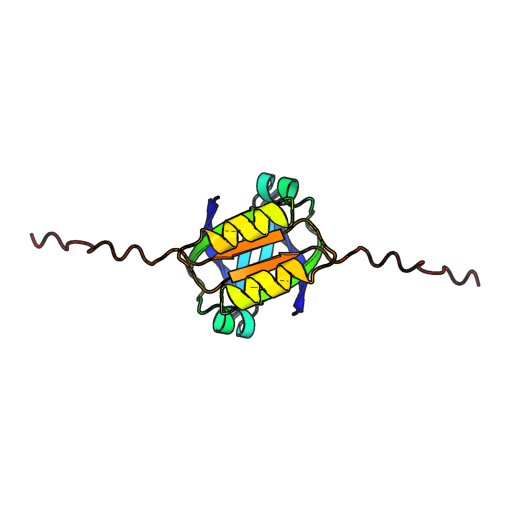YS B N 1
ATOM 807 C CA . LYS B 1 35 ? -0.902 -4.445 -8.492 1 96.06 35 LYS B CA 1
ATOM 808 C C . LYS B 1 35 ? -1.006 -3.271 -7.52 1 96.06 35 LYS B C 1
ATOM 810 O O . LYS B 1 35 ? -1.21 -3.467 -6.32 1 96.06 35 LYS B O 1
ATOM 815 N N . VAL B 1 36 ? -0.786 -2.037 -8.062 1 97.56 36 VAL B N 1
ATOM 816 C CA . VAL B 1 36 ? -0.857 -0.825 -7.254 1 97.56 36 VAL B CA 1
ATOM 817 C C . VAL B 1 36 ? -2.039 0.03 -7.707 1 97.56 36 VAL B C 1
ATOM 819 O O . VAL B 1 36 ? -2.125 0.416 -8.875 1 97.56 36 VAL B O 1
ATOM 822 N N . ASP B 1 37 ? -2.98 0.278 -6.801 1 97.5 37 ASP B N 1
ATOM 823 C CA . ASP B 1 37 ? -4.117 1.171 -7.008 1 97.5 37 ASP B CA 1
ATOM 824 C C . ASP B 1 37 ? -4.066 2.354 -6.043 1 97.5 37 ASP B C 1
ATOM 826 O O . ASP B 1 37 ? -3.736 2.189 -4.867 1 97.5 37 ASP B O 1
ATOM 830 N N . VAL B 1 38 ? -4.336 3.486 -6.609 1 98.06 38 VAL B N 1
ATOM 831 C CA . VAL B 1 38 ? -4.473 4.656 -5.746 1 98.06 38 VAL B CA 1
ATOM 832 C C . VAL B 1 38 ? -5.949 5.02 -5.602 1 98.06 38 VA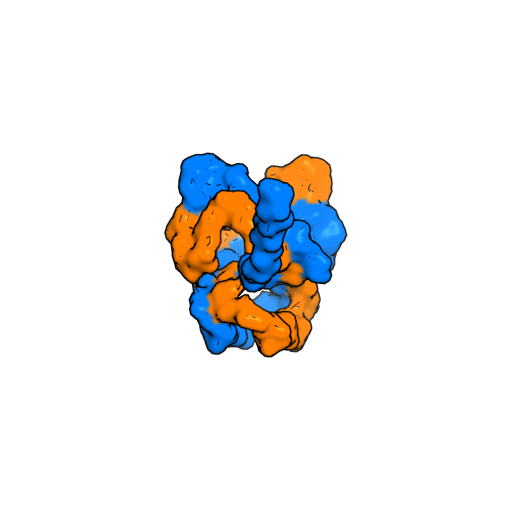L B C 1
ATOM 834 O O . VAL B 1 38 ? -6.664 5.148 -6.598 1 98.06 38 VAL B O 1
ATOM 837 N N . ALA B 1 39 ? -6.375 5.137 -4.406 1 98 39 ALA B N 1
ATOM 838 C CA . ALA B 1 39 ? -7.746 5.527 -4.086 1 98 39 ALA B CA 1
ATOM 839 C C . ALA B 1 39 ? -7.789 6.941 -3.508 1 98 39 ALA B C 1
ATOM 841 O O . ALA B 1 39 ? -7.227 7.199 -2.441 1 98 39 ALA B O 1
ATOM 842 N N . GLU B 1 40 ? -8.547 7.77 -4.109 1 96.81 40 GLU B N 1
ATOM 843 C CA . GLU B 1 40 ? -8.578 9.164 -3.689 1 96.81 40 GLU B CA 1
ATOM 844 C C . GLU B 1 40 ? -9.695 9.414 -2.678 1 96.81 40 GLU B C 1
ATOM 846 O O . GLU B 1 40 ? -9.969 10.562 -2.314 1 96.81 40 GLU B O 1
ATOM 851 N N . SER B 1 41 ? -10.398 8.383 -2.287 1 96.56 41 SER B N 1
ATOM 852 C CA . SER B 1 41 ? -11.445 8.438 -1.269 1 96.56 41 SER B CA 1
ATOM 853 C C . SER B 1 41 ? -11.656 7.07 -0.625 1 96.56 41 SER B C 1
ATOM 855 O O . SER B 1 41 ? -11.258 6.047 -1.184 1 96.56 41 SER B O 1
ATOM 857 N N . LYS B 1 42 ? -12.289 7.117 0.546 1 96.69 42 LYS B N 1
ATOM 858 C CA . LYS B 1 42 ? -12.594 5.867 1.234 1 96.69 42 LYS B CA 1
ATOM 859 C C . LYS B 1 42 ? -13.516 4.988 0.397 1 96.69 42 LYS B C 1
ATOM 861 O O . LYS B 1 42 ? -13.367 3.762 0.381 1 96.69 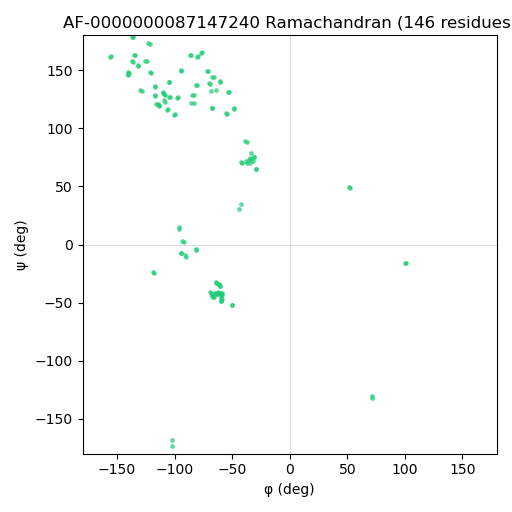42 LYS B O 1
ATOM 866 N N . GLY B 1 43 ? -14.492 5.66 -0.21 1 97.25 43 GLY B N 1
ATOM 867 C CA . GLY B 1 43 ? -15.406 4.902 -1.05 1 97.25 43 GLY B CA 1
ATOM 868 C C . GLY B 1 43 ? -14.711 4.164 -2.178 1 97.25 43 GLY B C 1
ATOM 869 O O . GLY B 1 43 ? -15.031 3.012 -2.469 1 97.25 43 GLY B O 1
ATOM 870 N N . ILE B 1 44 ? -13.766 4.812 -2.812 1 98 44 ILE B N 1
ATOM 871 C CA . ILE B 1 44 ? -13.023 4.195 -3.904 1 98 44 ILE B CA 1
ATOM 872 C C . ILE B 1 44 ? -12.133 3.08 -3.357 1 98 44 ILE B C 1
ATOM 874 O O . ILE B 1 44 ? -12.039 2.006 -3.953 1 98 44 ILE B O 1
ATOM 878 N N . ALA B 1 45 ? -11.508 3.332 -2.225 1 98.12 45 ALA B N 1
ATOM 879 C CA . ALA B 1 45 ? -10.672 2.312 -1.599 1 98.12 45 ALA B CA 1
ATOM 880 C C . ALA B 1 45 ? -11.477 1.055 -1.29 1 98.12 45 ALA B C 1
ATOM 882 O O . ALA B 1 45 ? -11.047 -0.059 -1.595 1 98.12 45 ALA B O 1
ATOM 883 N N . LYS B 1 46 ? -12.648 1.22 -0.77 1 97.81 46 LYS B N 1
ATOM 884 C CA . LYS B 1 46 ? -13.516 0.092 -0.448 1 97.81 46 LYS B CA 1
ATOM 885 C C . LYS B 1 46 ? -13.922 -0.665 -1.708 1 97.81 46 LYS B C 1
ATOM 887 O O . LYS B 1 46 ? -13.953 -1.896 -1.717 1 97.81 46 LYS B O 1
ATOM 892 N N . ALA B 1 47 ? -14.219 0.058 -2.695 1 97.75 47 ALA B N 1
ATOM 893 C CA . ALA B 1 47 ? -14.617 -0.567 -3.955 1 97.75 47 ALA B CA 1
ATOM 894 C C . ALA B 1 47 ? -13.484 -1.401 -4.535 1 97.75 47 ALA B C 1
ATOM 896 O O . ALA B 1 47 ? -13.711 -2.498 -5.055 1 97.75 47 ALA B O 1
ATOM 897 N N . ILE B 1 48 ? -12.297 -0.866 -4.48 1 97.25 48 ILE B N 1
ATOM 898 C CA . ILE B 1 48 ? -11.133 -1.576 -4.992 1 97.25 48 ILE B CA 1
ATOM 899 C C . ILE B 1 48 ? -10.961 -2.896 -4.242 1 97.25 48 ILE B C 1
ATOM 901 O O . ILE B 1 48 ? -10.758 -3.945 -4.859 1 97.25 48 ILE B O 1
ATOM 905 N N . ILE B 1 49 ? -11.07 -2.85 -2.934 1 97.69 49 ILE B N 1
ATOM 906 C CA . ILE B 1 49 ? -10.898 -4.031 -2.098 1 97.69 49 ILE B CA 1
ATOM 907 C C . ILE B 1 49 ? -12.031 -5.023 -2.365 1 97.69 49 ILE B C 1
ATOM 909 O O . ILE B 1 49 ? -11.789 -6.215 -2.562 1 97.69 49 ILE B O 1
ATOM 913 N N . GLU B 1 50 ? -13.211 -4.527 -2.426 1 96 50 GLU B N 1
ATOM 914 C CA . GLU B 1 50 ? -14.375 -5.379 -2.625 1 96 50 GLU B CA 1
ATOM 915 C C . GLU B 1 50 ? -14.336 -6.066 -3.986 1 96 50 GLU B C 1
ATOM 917 O O . GLU B 1 50 ? -14.758 -7.219 -4.121 1 96 50 GLU B O 1
ATOM 922 N N . ASN B 1 51 ? -13.805 -5.453 -4.938 1 95.75 51 ASN B N 1
ATOM 923 C CA . ASN B 1 51 ? -13.812 -5.98 -6.297 1 95.75 51 ASN B CA 1
ATOM 924 C C . ASN B 1 51 ? -12.539 -6.758 -6.609 1 95.75 51 ASN B C 1
ATOM 926 O O . ASN B 1 51 ? -12.406 -7.324 -7.695 1 95.75 51 ASN B O 1
ATOM 930 N N . SER B 1 52 ? -11.656 -6.723 -5.762 1 94.25 52 SER B N 1
ATOM 931 C CA . SER B 1 52 ? -10.422 -7.484 -5.961 1 94.25 52 SER B CA 1
ATOM 932 C C . SER B 1 52 ? -10.672 -8.984 -5.809 1 94.25 52 SER B C 1
ATOM 934 O O . SER B 1 52 ? -11.523 -9.398 -5.02 1 94.25 52 SER B O 1
ATOM 936 N N . THR B 1 53 ? -9.898 -9.836 -6.535 1 92.75 53 THR B N 1
ATOM 937 C CA . THR B 1 53 ? -9.93 -11.281 -6.355 1 92.75 53 THR B CA 1
ATOM 938 C C . THR B 1 53 ? -8.906 -11.719 -5.309 1 92.75 53 THR B C 1
ATOM 940 O O . THR B 1 53 ? -8.922 -12.867 -4.859 1 92.75 53 THR B O 1
ATOM 943 N N . GLU B 1 54 ? -8.062 -10.781 -4.938 1 92.56 54 GLU B N 1
ATOM 944 C CA . GLU B 1 54 ? -7.031 -11.055 -3.938 1 92.56 54 GLU B CA 1
ATOM 945 C C . GLU B 1 54 ? -7.57 -10.859 -2.523 1 92.56 54 GLU B C 1
ATOM 947 O O . GLU B 1 54 ? -8.586 -10.188 -2.328 1 92.56 54 GLU B O 1
ATOM 952 N N . CYS B 1 55 ? -6.793 -11.445 -1.518 1 93.31 55 CYS B N 1
ATOM 953 C CA . CYS B 1 55 ? -7.285 -11.375 -0.146 1 93.31 55 CYS B CA 1
ATOM 954 C C . CYS B 1 55 ? -6.309 -10.617 0.745 1 93.31 55 CYS B C 1
ATOM 956 O O . CYS B 1 55 ? -6.672 -10.18 1.84 1 93.31 55 CYS B O 1
ATOM 958 N N . GLU B 1 56 ? -5.082 -10.586 0.337 1 96.81 56 GLU B N 1
ATOM 959 C CA . GLU B 1 56 ? -4.078 -9.875 1.125 1 96.81 56 GLU B CA 1
ATOM 960 C C . GLU B 1 56 ? -3.699 -8.547 0.471 1 96.81 56 GLU B C 1
ATOM 962 O O . GLU B 1 56 ? -3.57 -8.469 -0.752 1 96.81 56 GLU B O 1
ATOM 967 N N . PHE B 1 57 ? -3.514 -7.488 1.254 1 98.31 57 PHE B N 1
ATOM 968 C CA . PHE B 1 57 ? -3.232 -6.152 0.739 1 98.31 57 PHE B CA 1
ATOM 969 C C . PHE B 1 57 ? -2.193 -5.449 1.603 1 98.31 57 PHE B C 1
ATOM 971 O O . PHE B 1 57 ? -2.115 -5.688 2.809 1 98.31 57 PHE B O 1
ATOM 978 N N . VAL B 1 58 ? -1.369 -4.629 1.032 1 98.44 58 VAL B N 1
ATOM 979 C CA . VAL B 1 58 ? -0.675 -3.551 1.725 1 98.44 58 VAL B CA 1
ATOM 980 C C . VAL B 1 58 ? -1.425 -2.236 1.516 1 98.44 58 VAL B C 1
ATOM 982 O O . VAL B 1 58 ? -1.731 -1.863 0.381 1 98.44 58 VAL B O 1
ATOM 985 N N . ILE B 1 59 ? -1.775 -1.55 2.607 1 98.62 59 ILE B N 1
ATOM 986 C CA . ILE B 1 59 ? -2.5 -0.285 2.553 1 98.62 59 ILE B CA 1
ATOM 987 C C . ILE B 1 59 ? -1.616 0.838 3.092 1 98.62 59 ILE B C 1
ATOM 989 O O . ILE B 1 59 ? -1.168 0.787 4.238 1 98.62 59 ILE B O 1
ATOM 993 N N . VAL B 1 60 ? -1.385 1.823 2.236 1 98.44 60 VAL B N 1
ATOM 994 C CA . VAL B 1 60 ? -0.556 2.971 2.592 1 98.44 60 VAL B CA 1
ATOM 995 C C . VAL B 1 60 ? -1.429 4.215 2.723 1 98.44 60 VAL B C 1
ATOM 997 O O . VAL B 1 60 ? -2.256 4.496 1.851 1 98.44 60 VAL B O 1
ATOM 1000 N N . SER B 1 61 ? -1.301 4.969 3.797 1 97.62 61 SER B N 1
ATOM 1001 C CA . SER B 1 61 ? -2.014 6.223 4.027 1 97.62 61 SER B CA 1
ATOM 1002 C C . SER B 1 61 ? -1.079 7.297 4.57 1 97.62 61 SER B C 1
ATOM 1004 O O . SER B 1 61 ? 0.052 7.004 4.961 1 97.62 61 SER B O 1
ATOM 1006 N N . LYS B 1 62 ? -1.477 8.539 4.5 1 93.75 62 LY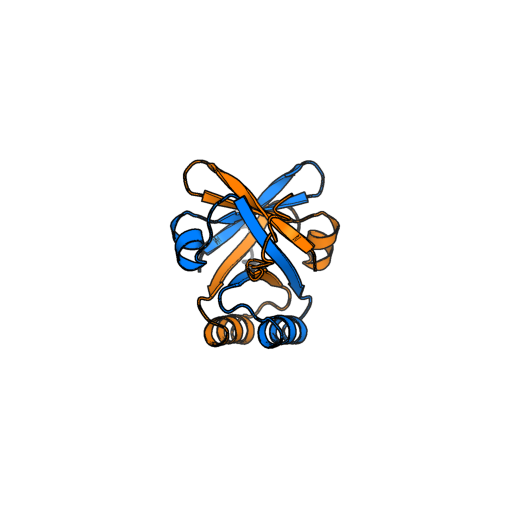S B N 1
ATOM 1007 C CA . LYS B 1 62 ? -0.715 9.656 5.043 1 93.75 62 LYS B CA 1
ATOM 1008 C C . LYS B 1 62 ? -1.267 10.094 6.398 1 93.75 62 LYS B C 1
ATOM 1010 O O . LYS B 1 62 ? -2.402 10.562 6.492 1 93.75 62 LYS B O 1
ATOM 1015 N N . PRO B 1 63 ? -0.447 9.852 7.363 1 85.94 63 PRO B N 1
ATOM 1016 C CA . PRO B 1 63 ? -0.978 10.305 8.648 1 85.94 63 PRO B CA 1
ATOM 1017 C C . PRO B 1 63 ? -1.244 11.805 8.688 1 85.94 63 PRO B C 1
ATOM 1019 O O . PRO B 1 63 ? -0.614 12.562 7.945 1 85.94 63 PRO B O 1
ATOM 1022 N N . GLU B 1 64 ? -2.332 12.109 9.297 1 70 64 GLU B N 1
ATOM 1023 C CA . GLU B 1 64 ? -2.629 13.531 9.445 1 70 64 GLU B CA 1
ATOM 1024 C C . GLU B 1 64 ? -1.414 14.297 9.969 1 70 64 GLU B C 1
ATOM 1026 O O . GLU B 1 64 ? -0.608 13.75 10.727 1 70 64 GLU B O 1
ATOM 1031 N N . ALA B 1 65 ? -0.913 15.211 9.172 1 58.62 65 ALA B N 1
ATOM 1032 C CA . ALA B 1 65 ? 0.158 16.062 9.695 1 58.62 65 ALA B CA 1
ATOM 1033 C C . ALA B 1 65 ? -0.083 16.406 11.164 1 58.62 65 ALA B C 1
ATOM 1035 O O . ALA B 1 65 ? -1.219 16.656 11.57 1 58.62 65 ALA B O 1
ATOM 1036 N N . ASP B 1 66 ? 0.414 15.547 12.047 1 50.44 66 ASP B N 1
ATOM 1037 C CA . ASP B 1 66 ? 0.271 16.094 13.398 1 50.44 66 ASP B CA 1
ATOM 1038 C C . ASP B 1 66 ? 0.376 17.625 13.383 1 50.44 66 ASP B C 1
ATOM 1040 O O . ASP B 1 66 ? 1.428 18.172 13.047 1 50.44 66 ASP B O 1
ATOM 1044 N N . SER B 1 67 ? -0.58 18.234 12.891 1 44.25 67 SER B N 1
ATOM 1045 C CA . SER B 1 67 ? -0.504 19.641 13.266 1 44.25 67 SER B CA 1
ATOM 1046 C C . SER B 1 67 ? -0.15 19.781 14.742 1 44.25 67 SER B C 1
ATOM 1048 O O . SER B 1 67 ? -1.025 20.031 15.578 1 44.25 67 SER B O 1
ATOM 1050 N N . SER B 1 68 ? 0.542 18.938 15.32 1 45.06 68 SER 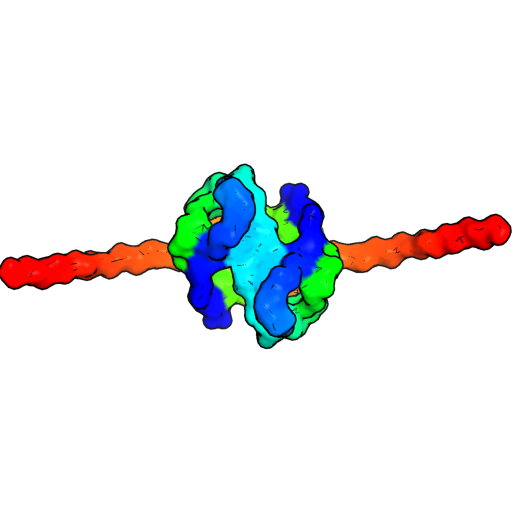B N 1
ATOM 1051 C CA . SER B 1 68 ? 0.905 19.453 16.641 1 45.06 68 SER B CA 1
ATOM 1052 C C . SER B 1 68 ? 1.591 20.812 16.531 1 45.06 68 SER B C 1
ATOM 1054 O O . SER B 1 68 ? 2.441 21.016 15.664 1 45.06 68 SER B O 1
ATOM 1056 N 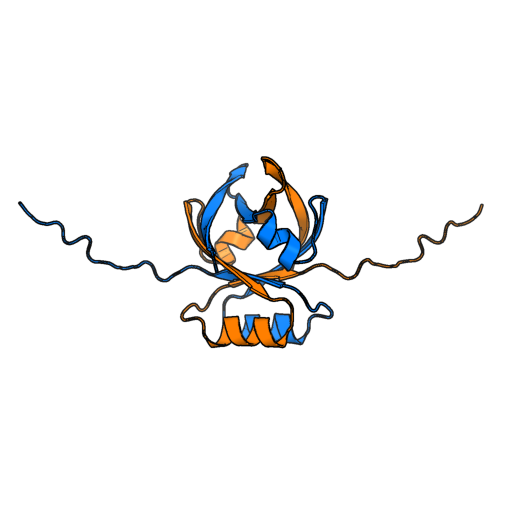N . PRO B 1 69 ? 0.909 21.844 17.031 1 42.16 69 PRO B N 1
ATOM 1057 C CA . PRO B 1 69 ? 1.596 23.109 17.25 1 42.16 69 PRO B CA 1
ATOM 1058 C C . PRO B 1 69 ? 3.029 22.938 17.75 1 42.16 69 PRO B C 1
ATOM 1060 O O . PRO B 1 69 ? 3.256 22.281 18.766 1 42.16 69 PRO B O 1
ATOM 1063 N N . THR B 1 70 ? 3.986 22.5 16.984 1 41.44 70 THR B N 1
ATOM 1064 C CA . THR B 1 70 ? 5.266 22.875 17.578 1 41.44 70 THR B CA 1
ATOM 1065 C C . THR B 1 70 ? 5.125 24.172 18.375 1 41.44 70 THR B C 1
ATOM 1067 O O . THR B 1 70 ? 4.871 25.234 17.828 1 41.44 70 THR B O 1
ATOM 1070 N N . GLU B 1 71 ? 4.355 24.062 19.391 1 39.88 71 GLU B N 1
ATOM 1071 C CA . GLU B 1 71 ? 4.449 25.141 20.359 1 39.88 71 GLU B CA 1
ATOM 1072 C C . GLU B 1 71 ? 5.883 25.656 20.484 1 39.88 71 GLU B C 1
ATOM 1074 O O . GLU B 1 71 ? 6.793 24.891 20.812 1 39.88 71 GLU B O 1
ATOM 1079 N N . GLU B 1 72 ? 6.324 26.344 19.516 1 38.22 72 GLU B N 1
ATOM 1080 C CA . GLU B 1 72 ? 7.461 27.203 19.812 1 38.22 72 GLU B CA 1
ATOM 1081 C C . GLU B 1 72 ? 7.418 27.688 21.266 1 38.22 72 GLU B C 1
ATOM 1083 O O . GLU B 1 72 ? 6.453 28.328 21.672 1 38.22 72 GLU B O 1
ATOM 1088 N N . ILE B 1 73 ? 7.75 26.844 22.203 1 38.03 73 ILE B N 1
ATOM 1089 C CA . ILE B 1 73 ? 8.078 27.453 23.484 1 38.03 73 ILE B CA 1
ATOM 1090 C C . ILE B 1 73 ? 8.938 28.703 23.25 1 38.03 73 ILE B C 1
ATOM 1092 O O . ILE B 1 73 ? 10.055 28.609 22.75 1 38.03 73 ILE B O 1
ATOM 1096 N N . ASP B 1 74 ? 8.344 29.719 22.734 1 35.44 74 ASP B N 1
ATOM 1097 C CA . ASP B 1 74 ? 8.984 31.016 22.938 1 35.44 74 ASP B CA 1
ATOM 1098 C C . ASP B 1 74 ? 9.656 31.094 24.297 1 35.44 74 ASP B C 1
ATOM 1100 O O . ASP B 1 74 ? 8.984 31 25.328 1 35.44 74 ASP B O 1
ATOM 1104 N N . GLU B 1 75 ? 10.805 30.281 24.422 1 29.44 75 GLU B N 1
ATOM 1105 C CA . GLU B 1 75 ? 11.594 30.969 25.453 1 29.44 75 GLU B CA 1
ATOM 1106 C C . GLU B 1 75 ? 11.969 32.375 25 1 29.44 75 GLU B C 1
ATOM 1108 O O . GLU B 1 75 ? 12.281 32.594 23.844 1 29.44 75 GLU B O 1
#

pLDDT: mean 86.32, std 19.21, range [29.06, 98.62]

Secondary structure (DSSP, 8-state):
-EEEEPEE-STT-EEEEE-HHHHHHTT--TT-EEEEEEESSHHHHHHHHHH-S---EEEEE--------------/-EEEEPEE-STT-EEEEE-HHHHHHTT--TT-EEEEEEESSHHHHHHHHHH-S---EEEEE--------------

Foldseek 3Di:
DDDDDFDDDPDPDTDDDDDPVRCVQQVHDPPDDDDDDDDPDPVRVVVCQVPDPDDGDDDDDDPDPPPPPPPPPPD/DDDDDFDDDPDPDTDDDDDPVRCVQQVHDPPDDDDDDDDPDPVRVVVCQVPDPDDGDDDDDDPDPPPPPPPPPPD

Sequence (150 aa):
MTQKTIGQNTGQSGRVNLSGPELDQFDAEVGDAIKVDVAESKGIAKAIIENSTECEFVIVSKPEADSSPTEEIDEMTQKTIGQNTGQSGRVNLSGPELDQFDAEVGDAIKVDVAESKGIAKAIIENSTECEFVIVSKPEADSSPTEEIDE